Protein AF-A0A933H615-F1 (afdb_monomer_lite)

Foldseek 3Di:
DDDDDDDDDDDPDDDDDDDDDDDDDDDDDPDPDDDDPPPDPPPPPPLVLLVLQLCCLPVLPVVCVVVVNDDDPVLVVVSVVCVVVQNDFLVSGPPVSNVSHPPVCHPHGSVRSCVVNVVVD

Structure (mmCIF, N/CA/C/O backbone):
data_AF-A0A933H615-F1
#
_entry.id   AF-A0A933H615-F1
#
loop_
_atom_site.group_PDB
_atom_site.id
_atom_site.type_symbol
_atom_site.label_atom_id
_atom_site.label_alt_id
_atom_site.label_comp_id
_atom_site.label_asym_id
_atom_site.label_entity_id
_atom_site.label_seq_id
_atom_site.pdbx_PDB_ins_code
_atom_site.Cartn_x
_atom_site.Cartn_y
_atom_site.Cartn_z
_atom_site.occupancy
_atom_site.B_iso_or_equiv
_atom_site.auth_seq_id
_atom_site.auth_comp_id
_atom_site.auth_asym_id
_atom_site.auth_atom_id
_atom_site.pdbx_PDB_model_num
ATOM 1 N N . MET A 1 1 ? 2.110 42.362 30.343 1.00 43.03 1 MET A N 1
ATOM 2 C CA . MET A 1 1 ? 2.836 41.653 29.267 1.00 43.03 1 MET A CA 1
ATOM 3 C C . MET A 1 1 ? 2.089 41.874 27.961 1.00 43.03 1 MET A C 1
ATOM 5 O O . MET A 1 1 ? 1.149 41.147 27.670 1.00 43.03 1 MET A O 1
ATOM 9 N N . LEU A 1 2 ? 2.418 42.953 27.248 1.00 40.09 2 LEU A N 1
ATOM 10 C CA . LEU A 1 2 ? 1.694 43.405 26.061 1.00 40.09 2 LEU A CA 1
ATOM 11 C C . LEU A 1 2 ? 2.688 43.596 24.907 1.00 40.09 2 LEU A C 1
ATOM 13 O O . LEU A 1 2 ? 3.654 44.329 25.076 1.00 40.09 2 LEU A O 1
ATOM 17 N N . LYS A 1 3 ? 2.401 42.907 23.791 1.00 44.41 3 LYS A N 1
ATOM 18 C CA . LYS A 1 3 ? 2.618 43.281 22.378 1.00 44.41 3 LYS A CA 1
ATOM 19 C C . LYS A 1 3 ? 3.861 44.107 22.045 1.00 44.41 3 LYS A C 1
ATOM 21 O O . LYS A 1 3 ? 3.856 45.263 22.411 1.00 44.41 3 LYS A O 1
ATOM 26 N N . TRP A 1 4 ? 4.733 43.607 21.162 1.00 39.44 4 TRP A N 1
ATOM 27 C CA . TRP A 1 4 ? 5.196 44.365 19.982 1.00 39.44 4 TRP A CA 1
ATOM 28 C C . TRP A 1 4 ? 5.569 43.399 18.844 1.00 39.44 4 TRP A C 1
ATOM 30 O O . TRP A 1 4 ? 6.398 42.509 19.000 1.00 39.44 4 TRP A O 1
ATOM 40 N N . ILE A 1 5 ? 4.886 43.577 17.714 1.00 54.22 5 ILE A N 1
ATOM 41 C CA . ILE A 1 5 ? 5.147 42.990 16.396 1.00 54.22 5 ILE A CA 1
ATOM 42 C C . ILE A 1 5 ? 5.699 44.140 15.529 1.00 54.22 5 ILE A C 1
ATOM 44 O O . ILE A 1 5 ? 5.318 45.287 15.756 1.00 54.22 5 ILE A O 1
ATOM 48 N N . LEU A 1 6 ? 6.483 43.782 14.504 1.00 45.53 6 LEU A N 1
ATOM 49 C CA . LEU A 1 6 ? 6.935 44.573 13.343 1.00 45.53 6 LEU A CA 1
ATOM 50 C C . LEU A 1 6 ? 8.088 45.561 13.596 1.00 45.53 6 LEU A C 1
ATOM 52 O O . LEU A 1 6 ? 7.932 46.528 14.328 1.00 45.53 6 LEU A O 1
ATOM 56 N N . SER A 1 7 ? 9.209 45.411 12.878 1.00 42.88 7 SER A N 1
ATOM 57 C CA . SER A 1 7 ? 9.368 46.010 11.538 1.00 42.88 7 SER A CA 1
ATOM 58 C C . SER A 1 7 ? 10.822 45.984 11.034 1.00 42.88 7 SER A C 1
ATOM 60 O O . SER A 1 7 ? 11.734 46.329 11.773 1.00 42.88 7 SER A O 1
ATOM 62 N N . VAL A 1 8 ? 10.957 45.715 9.725 1.00 44.66 8 VAL A N 1
ATOM 63 C CA . VAL A 1 8 ? 11.909 46.352 8.778 1.00 44.66 8 VAL A CA 1
ATOM 64 C C . VAL A 1 8 ? 13.369 45.865 8.859 1.00 44.66 8 VAL A C 1
ATOM 66 O O . VAL A 1 8 ? 14.115 46.179 9.773 1.00 44.66 8 VAL A O 1
ATOM 69 N N . ILE A 1 9 ? 13.771 44.938 7.979 1.00 53.22 9 ILE A N 1
ATOM 70 C CA . ILE A 1 9 ? 14.328 45.202 6.629 1.00 53.22 9 ILE A CA 1
ATOM 71 C C . ILE A 1 9 ? 15.612 46.032 6.707 1.00 53.22 9 ILE A C 1
ATOM 73 O O . ILE A 1 9 ? 15.562 47.245 6.563 1.00 53.22 9 ILE A O 1
ATOM 77 N N . THR A 1 10 ? 16.750 45.347 6.816 1.00 51.78 10 THR A N 1
ATOM 78 C CA . THR A 1 10 ? 18.019 45.793 6.227 1.00 51.78 10 THR A CA 1
ATOM 79 C C . THR A 1 10 ? 18.898 44.568 6.031 1.00 51.78 10 THR A C 1
ATOM 81 O O . THR A 1 10 ? 19.349 43.999 7.016 1.00 51.78 10 THR A O 1
ATOM 84 N N . LEU A 1 11 ? 19.113 44.146 4.784 1.00 47.22 11 LEU A N 1
ATOM 85 C CA . LEU A 1 11 ? 20.416 43.715 4.256 1.00 47.22 11 LEU A CA 1
ATOM 86 C C . LEU A 1 11 ? 20.214 43.092 2.876 1.00 47.22 11 LEU A C 1
ATOM 88 O O . LEU A 1 11 ? 19.990 41.897 2.705 1.00 47.22 11 LEU A O 1
ATOM 92 N N . ILE A 1 12 ? 20.304 43.970 1.881 1.00 55.56 12 ILE A N 1
ATOM 93 C CA . ILE A 1 12 ? 20.643 43.631 0.506 1.00 55.56 12 ILE A CA 1
ATOM 94 C C . ILE A 1 12 ? 22.038 43.002 0.571 1.00 55.56 12 ILE A C 1
ATOM 96 O O . ILE A 1 12 ? 23.028 43.708 0.754 1.00 55.56 12 ILE A O 1
ATOM 100 N N . PHE A 1 13 ? 22.109 41.673 0.491 1.00 43.12 13 PHE A N 1
ATOM 101 C CA . PHE A 1 13 ? 23.376 40.964 0.382 1.00 43.12 13 PHE A CA 1
ATOM 102 C C . PHE A 1 13 ? 23.725 40.831 -1.097 1.00 43.12 13 PHE A C 1
ATOM 104 O O . PHE A 1 13 ? 23.254 39.960 -1.825 1.00 43.12 13 PHE A O 1
ATOM 111 N N . THR A 1 14 ? 24.528 41.792 -1.529 1.00 54.84 14 THR A N 1
ATOM 112 C CA . THR A 1 14 ? 25.445 41.704 -2.657 1.00 54.84 14 THR A CA 1
ATOM 113 C C . THR A 1 14 ? 26.226 40.391 -2.647 1.00 54.84 14 THR A C 1
ATOM 115 O O . THR A 1 14 ? 26.751 40.016 -1.601 1.00 54.84 14 THR A O 1
ATOM 118 N N . LEU A 1 15 ? 26.367 39.778 -3.826 1.00 53.03 15 LEU A N 1
ATOM 119 C CA . LEU A 1 15 ? 27.595 39.234 -4.437 1.00 53.03 15 LEU A CA 1
ATOM 120 C C . LEU A 1 15 ? 27.246 38.005 -5.285 1.00 53.03 15 LEU A C 1
ATOM 122 O O . LEU A 1 15 ? 26.737 37.009 -4.784 1.00 53.03 15 LEU A O 1
ATOM 126 N N . GLY A 1 16 ? 27.552 38.073 -6.578 1.00 48.06 16 GLY A N 1
ATOM 127 C CA . GLY A 1 16 ? 27.313 36.960 -7.493 1.00 48.06 16 GLY A CA 1
ATOM 128 C C . GLY A 1 16 ? 27.787 37.239 -8.909 1.00 48.06 16 GLY A C 1
ATOM 129 O O . GLY A 1 16 ? 26.995 37.169 -9.836 1.00 48.06 16 GLY A O 1
ATOM 130 N N . VAL A 1 17 ? 29.051 37.657 -9.022 1.00 59.78 17 VAL A N 1
ATOM 131 C CA . VAL A 1 17 ? 29.992 37.398 -10.127 1.00 59.78 17 VAL A CA 1
ATOM 132 C C . VAL A 1 17 ? 29.404 36.806 -11.413 1.00 59.78 17 VAL A C 1
ATOM 134 O O . VAL A 1 17 ? 28.913 35.680 -11.451 1.00 59.78 17 VAL A O 1
ATOM 137 N N . GLY A 1 18 ? 29.572 37.569 -12.493 1.00 49.97 18 GLY A N 1
ATOM 138 C CA . GLY A 1 18 ? 29.379 37.095 -13.851 1.00 49.97 18 GLY A CA 1
ATOM 139 C C . GLY A 1 18 ? 30.248 35.880 -14.160 1.00 49.97 18 GLY A C 1
ATOM 140 O O . GLY A 1 18 ? 31.430 35.832 -13.818 1.00 49.97 18 GLY A O 1
ATOM 141 N N . PHE A 1 19 ? 29.650 34.926 -14.866 1.00 45.72 19 PHE A N 1
ATOM 142 C CA . PHE A 1 19 ? 30.381 33.886 -15.563 1.00 45.72 19 PHE A CA 1
ATOM 143 C C . PHE A 1 19 ? 30.043 33.986 -17.047 1.00 45.72 19 PHE A C 1
ATOM 145 O O . PHE A 1 19 ? 28.964 33.614 -17.505 1.00 45.72 19 PHE A O 1
ATOM 152 N N . ILE A 1 20 ? 30.982 34.574 -17.780 1.00 54.00 20 ILE A N 1
ATOM 153 C CA . ILE A 1 20 ? 31.037 34.546 -19.232 1.00 54.00 20 ILE A CA 1
ATOM 154 C C . ILE A 1 20 ? 31.465 33.125 -19.610 1.00 54.00 20 ILE A C 1
ATOM 156 O O . ILE A 1 20 ? 32.577 32.716 -19.288 1.00 54.00 20 ILE A O 1
ATOM 160 N N . TYR A 1 21 ? 30.607 32.385 -20.308 1.00 56.19 21 TYR A N 1
ATOM 161 C CA . TYR A 1 21 ? 31.025 31.229 -21.098 1.00 56.19 21 TYR A CA 1
ATOM 162 C C . TYR A 1 21 ? 30.781 31.540 -22.574 1.00 56.19 21 TYR A C 1
ATOM 164 O O . TYR A 1 21 ? 29.627 31.608 -22.997 1.00 56.19 21 TYR A O 1
ATOM 172 N N . PRO A 1 22 ? 31.833 31.681 -23.391 1.00 56.66 22 PRO A N 1
ATOM 173 C CA . PRO A 1 22 ? 31.764 31.369 -24.800 1.00 56.66 22 PRO A CA 1
ATOM 174 C C . PRO A 1 22 ? 32.326 29.952 -24.995 1.00 56.66 22 PRO A C 1
ATOM 176 O O . PRO A 1 22 ? 33.432 29.650 -24.563 1.00 56.66 22 PRO A O 1
ATOM 179 N N . HIS A 1 23 ? 31.579 29.059 -25.630 1.00 48.97 23 HIS A N 1
ATOM 180 C CA . HIS A 1 23 ? 31.957 28.528 -26.941 1.00 48.97 23 HIS A CA 1
ATOM 181 C C . HIS A 1 23 ? 31.016 27.392 -27.352 1.00 48.97 23 HIS A C 1
ATOM 183 O O . HIS A 1 23 ? 30.599 26.576 -26.533 1.00 48.97 23 HIS A O 1
ATOM 189 N N . THR A 1 24 ? 30.740 27.377 -28.653 1.00 54.53 24 THR A N 1
ATOM 190 C CA . THR A 1 24 ? 30.553 26.187 -29.483 1.00 54.53 24 THR A CA 1
ATOM 191 C C . THR A 1 24 ? 29.509 25.175 -29.020 1.00 54.53 24 THR A C 1
ATOM 193 O O . THR A 1 24 ? 29.792 24.223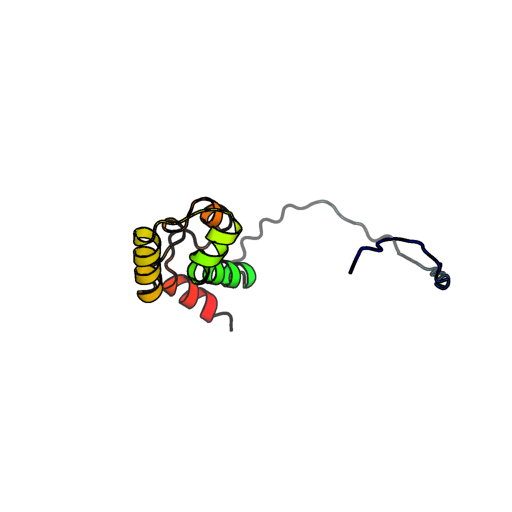 -28.302 1.00 54.53 24 THR A O 1
ATOM 196 N N . THR A 1 25 ? 28.316 25.295 -29.597 1.00 58.47 25 THR A N 1
ATOM 197 C CA . THR A 1 25 ? 27.510 24.121 -29.941 1.00 58.47 25 THR A CA 1
ATOM 198 C C . THR A 1 25 ? 27.475 24.012 -31.460 1.00 58.47 25 THR A C 1
ATOM 200 O O . THR A 1 25 ? 26.978 24.889 -32.164 1.00 58.47 25 THR A O 1
ATOM 203 N N . ALA A 1 26 ? 28.111 22.958 -31.965 1.00 60.44 26 ALA A N 1
ATOM 204 C CA . ALA A 1 26 ? 27.979 22.529 -33.345 1.00 60.44 26 ALA A CA 1
ATOM 205 C C . ALA A 1 26 ? 26.506 22.174 -33.639 1.00 60.44 26 ALA A C 1
ATOM 207 O O . ALA A 1 26 ? 25.827 21.646 -32.754 1.00 60.44 26 ALA A O 1
ATOM 208 N N . PRO A 1 27 ? 26.005 22.422 -34.860 1.00 59.03 27 PRO A N 1
ATOM 209 C CA . PRO A 1 27 ? 24.684 21.971 -35.260 1.00 59.03 27 PRO A CA 1
ATOM 210 C C . PRO A 1 27 ? 24.750 20.473 -35.569 1.00 59.03 27 PRO A C 1
ATOM 212 O O . PRO A 1 27 ? 25.286 20.069 -36.598 1.00 59.03 27 PRO A O 1
ATOM 215 N N . LEU A 1 28 ? 24.199 19.642 -34.689 1.00 49.47 28 LEU A N 1
ATOM 216 C CA . LEU A 1 28 ? 23.822 18.279 -35.045 1.00 49.47 28 LEU A CA 1
ATOM 217 C C . LEU A 1 28 ? 22.305 18.174 -34.948 1.00 49.47 28 LEU A C 1
ATOM 219 O O . LEU A 1 28 ? 21.721 18.249 -33.871 1.00 49.47 28 LEU A O 1
ATOM 223 N N . ALA A 1 29 ? 21.723 18.109 -36.143 1.00 53.38 29 ALA A N 1
ATOM 224 C CA . ALA A 1 29 ? 20.355 17.776 -36.493 1.00 53.38 29 ALA A CA 1
ATOM 225 C C . ALA A 1 29 ? 19.564 17.089 -35.368 1.00 53.38 29 ALA A C 1
ATOM 227 O O . ALA A 1 29 ? 19.809 15.932 -35.031 1.00 53.38 29 ALA A O 1
ATOM 228 N N . PHE A 1 30 ? 18.575 17.801 -34.829 1.00 44.69 30 PHE A N 1
ATOM 229 C CA . PHE A 1 30 ? 17.480 17.173 -34.105 1.00 44.69 30 PHE A CA 1
ATOM 230 C C . PHE A 1 30 ? 16.469 16.705 -35.153 1.00 44.69 30 PHE A C 1
ATOM 232 O O . PHE A 1 30 ? 15.619 17.469 -35.608 1.00 44.69 30 PHE A O 1
ATOM 239 N N . ASP A 1 31 ? 16.655 15.468 -35.602 1.00 44.47 31 ASP A N 1
ATOM 240 C CA . ASP A 1 31 ? 15.688 14.745 -36.415 1.00 44.47 31 ASP A CA 1
ATOM 241 C C . ASP A 1 31 ? 14.447 14.478 -35.547 1.00 44.47 31 ASP A C 1
ATOM 243 O O . ASP A 1 31 ? 14.480 13.701 -34.592 1.00 44.47 31 ASP A O 1
ATOM 247 N N . GLN A 1 32 ? 13.368 15.218 -35.809 1.00 59.66 32 GLN A N 1
ATOM 248 C CA . GLN A 1 32 ? 12.048 14.945 -35.247 1.00 59.66 32 GLN A CA 1
ATOM 249 C C . GLN A 1 32 ? 11.257 14.071 -36.213 1.00 59.66 32 GLN A C 1
ATOM 251 O O . GLN A 1 32 ? 10.243 14.513 -36.748 1.00 59.66 32 GLN A O 1
ATOM 256 N N . ASN A 1 33 ? 11.693 12.835 -36.434 1.00 62.75 33 ASN A N 1
ATOM 257 C CA . ASN A 1 33 ? 10.799 11.799 -36.920 1.00 62.75 33 ASN A CA 1
ATOM 258 C C . ASN A 1 33 ? 11.326 10.402 -36.567 1.00 62.75 33 ASN A C 1
ATOM 260 O O . ASN A 1 33 ? 12.203 9.889 -37.242 1.00 62.75 33 ASN A O 1
ATOM 264 N N . GLU A 1 34 ? 10.749 9.765 -35.546 1.00 51.50 34 GLU A N 1
ATOM 265 C CA . GLU A 1 34 ? 10.073 8.474 -35.739 1.00 51.50 34 GLU A CA 1
ATOM 266 C C . GLU A 1 34 ? 9.316 8.030 -34.464 1.00 51.50 34 GLU A C 1
ATOM 268 O O . GLU A 1 34 ? 9.846 8.100 -33.349 1.00 51.50 34 GLU A O 1
ATOM 273 N N . PRO A 1 35 ? 8.053 7.580 -34.598 1.00 59.19 35 PRO A N 1
ATOM 274 C CA . PRO A 1 35 ? 7.257 7.015 -33.518 1.00 59.19 35 PRO A CA 1
ATOM 275 C C . PRO A 1 35 ? 7.648 5.552 -33.296 1.00 59.19 35 PRO A C 1
ATOM 277 O O . PRO A 1 35 ? 7.010 4.627 -33.797 1.00 59.19 35 PRO A O 1
ATOM 280 N N . SER A 1 36 ? 8.689 5.326 -32.507 1.00 43.50 36 SER A N 1
ATOM 281 C CA . SER A 1 36 ? 9.108 3.972 -32.151 1.00 43.50 36 SER A CA 1
ATOM 282 C C . SER A 1 36 ? 8.329 3.487 -30.931 1.00 43.50 36 SER A C 1
ATOM 284 O O . SER A 1 36 ? 8.781 3.573 -29.789 1.00 43.50 36 SER A O 1
ATOM 286 N N . ILE A 1 37 ? 7.134 2.944 -31.186 1.00 52.41 37 ILE A N 1
ATOM 287 C CA . ILE A 1 37 ? 6.534 1.922 -30.324 1.00 52.41 37 ILE A CA 1
ATOM 288 C C . ILE A 1 37 ? 7.472 0.711 -30.387 1.00 52.41 37 ILE A C 1
ATOM 290 O O . ILE A 1 37 ? 7.303 -0.176 -31.219 1.00 52.41 37 ILE A O 1
ATOM 294 N N . ILE A 1 38 ? 8.489 0.687 -29.526 1.00 51.50 38 ILE A N 1
ATOM 295 C CA . ILE A 1 38 ? 9.251 -0.528 -29.253 1.00 51.50 38 ILE A CA 1
ATOM 296 C C . ILE A 1 38 ? 8.589 -1.207 -28.058 1.00 51.50 38 ILE A C 1
ATOM 298 O O . ILE A 1 38 ? 8.840 -0.906 -26.893 1.00 51.50 38 ILE A O 1
ATOM 302 N N . LEU A 1 39 ? 7.689 -2.128 -28.398 1.00 58.97 39 LEU A N 1
ATOM 303 C CA . LEU A 1 39 ? 7.345 -3.283 -27.584 1.00 58.97 39 LEU A CA 1
ATOM 304 C C . LEU A 1 39 ? 8.610 -4.155 -27.464 1.00 58.97 39 LEU A C 1
ATOM 306 O O . LEU A 1 39 ? 8.788 -5.111 -28.210 1.00 58.97 39 LEU A O 1
ATOM 310 N N . GLU A 1 40 ? 9.502 -3.816 -26.535 1.00 49.84 40 GLU A N 1
ATOM 311 C CA . GLU A 1 40 ? 10.537 -4.734 -26.059 1.00 49.84 40 GLU A CA 1
ATOM 312 C C . GLU A 1 40 ? 10.230 -5.121 -24.616 1.00 49.84 40 GLU A C 1
ATOM 314 O O . GLU A 1 40 ? 10.302 -4.344 -23.664 1.00 49.84 40 GLU A O 1
ATOM 319 N N . SER A 1 41 ? 9.827 -6.376 -24.490 1.00 50.09 41 SER A N 1
ATOM 320 C CA . SER A 1 41 ? 9.574 -7.124 -23.275 1.00 50.09 41 SER A CA 1
ATOM 321 C C . SER A 1 41 ? 10.845 -7.284 -22.433 1.00 50.09 41 SER A C 1
ATOM 323 O O . SER A 1 41 ? 11.444 -8.356 -22.391 1.00 50.09 41 SER A O 1
ATOM 325 N N . ASN A 1 42 ? 11.228 -6.232 -21.716 1.00 53.94 42 ASN A N 1
ATOM 326 C CA . ASN A 1 42 ? 11.985 -6.341 -20.475 1.00 53.94 42 ASN A CA 1
ATOM 327 C C . ASN A 1 42 ? 11.139 -5.695 -19.376 1.00 53.94 42 ASN A C 1
ATOM 329 O O . ASN A 1 42 ? 11.005 -4.477 -19.309 1.00 53.94 42 ASN A O 1
ATOM 333 N N . SER A 1 43 ? 10.489 -6.529 -18.569 1.00 54.28 43 SER A N 1
ATOM 334 C CA . SER A 1 43 ? 9.504 -6.174 -17.546 1.00 54.28 43 SER A CA 1
ATOM 335 C C . SER A 1 43 ? 10.126 -5.404 -16.372 1.00 54.28 43 SER A C 1
ATOM 337 O O . SER A 1 43 ? 10.199 -5.909 -15.247 1.00 54.28 43 SER A O 1
ATOM 339 N N . THR A 1 44 ? 10.597 -4.185 -16.609 1.00 66.56 44 THR A N 1
ATOM 340 C CA . THR A 1 44 ? 11.093 -3.298 -15.560 1.00 66.56 44 THR A CA 1
ATOM 341 C C . THR A 1 44 ? 9.889 -2.711 -14.839 1.00 66.56 44 THR A C 1
ATOM 343 O O . THR A 1 44 ? 9.307 -1.691 -15.199 1.00 66.56 44 THR A O 1
ATOM 346 N N . VAL A 1 45 ? 9.440 -3.430 -13.816 1.00 72.31 45 VAL A N 1
ATOM 347 C CA . VAL A 1 45 ? 8.438 -2.919 -12.889 1.00 72.31 45 VAL A CA 1
ATOM 348 C C . VAL A 1 45 ? 8.990 -1.618 -12.311 1.00 72.31 45 VAL A C 1
ATOM 350 O O . VAL A 1 45 ? 10.001 -1.639 -11.612 1.00 72.31 45 VAL A O 1
ATOM 353 N N . ASP A 1 46 ? 8.347 -0.489 -12.618 1.00 87.25 46 ASP A N 1
ATOM 354 C CA . ASP A 1 46 ? 8.806 0.819 -12.151 1.00 87.25 46 ASP A CA 1
ATOM 355 C C . ASP A 1 46 ? 8.911 0.832 -10.617 1.00 87.25 46 ASP A C 1
ATOM 357 O O . ASP A 1 46 ? 7.916 0.726 -9.889 1.00 87.25 46 ASP A O 1
ATOM 361 N N . ALA A 1 47 ? 10.139 0.983 -10.118 1.00 86.69 47 ALA A N 1
ATOM 362 C CA . ALA A 1 47 ? 10.436 1.018 -8.695 1.00 86.69 47 ALA A CA 1
ATOM 363 C C . ALA A 1 47 ? 9.688 2.157 -7.974 1.00 86.69 47 ALA A C 1
ATOM 365 O O . ALA A 1 47 ? 9.329 2.013 -6.800 1.00 86.69 47 ALA A O 1
ATOM 366 N N . ASN A 1 48 ? 9.414 3.278 -8.654 1.00 89.06 48 ASN A N 1
ATOM 367 C CA . ASN A 1 48 ? 8.599 4.362 -8.104 1.00 89.06 48 ASN A CA 1
ATOM 368 C C . ASN A 1 48 ? 7.148 3.930 -7.928 1.00 89.06 48 ASN A C 1
ATOM 370 O O . ASN A 1 48 ? 6.585 4.117 -6.846 1.00 89.06 48 ASN A O 1
ATOM 374 N N . ALA A 1 49 ? 6.562 3.311 -8.950 1.00 90.31 49 ALA A N 1
ATOM 375 C CA . ALA A 1 49 ? 5.213 2.773 -8.876 1.00 90.31 49 ALA A CA 1
ATOM 376 C C . ALA A 1 49 ? 5.092 1.717 -7.765 1.00 90.31 49 ALA A C 1
ATOM 378 O O . ALA A 1 49 ? 4.148 1.763 -6.979 1.00 90.31 49 ALA A O 1
ATOM 379 N N . CYS A 1 50 ? 6.079 0.829 -7.627 1.00 92.12 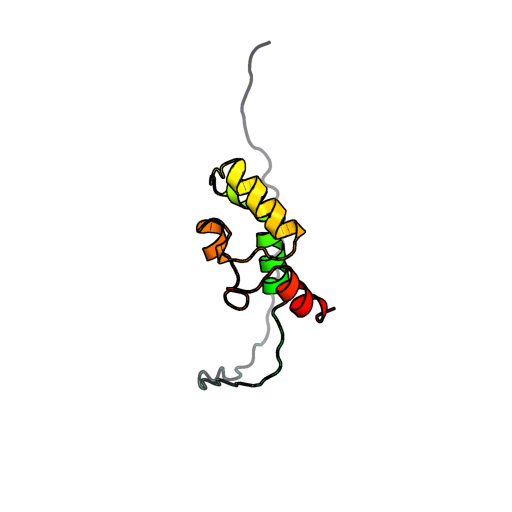50 CYS A N 1
ATOM 380 C CA . CYS A 1 50 ? 6.158 -0.144 -6.536 1.00 92.12 50 CYS A CA 1
ATOM 381 C C . CYS A 1 50 ? 6.104 0.510 -5.152 1.00 92.12 50 CYS A C 1
ATOM 383 O O . CYS A 1 50 ? 5.249 0.182 -4.323 1.00 92.12 50 CYS A O 1
ATOM 385 N N . ARG A 1 51 ? 6.998 1.477 -4.900 1.00 91.75 51 ARG A N 1
ATOM 386 C CA . ARG A 1 51 ? 7.025 2.228 -3.637 1.00 91.75 51 ARG A CA 1
ATOM 387 C C . ARG A 1 51 ? 5.702 2.945 -3.390 1.00 91.75 51 ARG A C 1
ATOM 389 O O . ARG A 1 51 ? 5.210 2.931 -2.263 1.00 91.75 51 ARG A O 1
ATOM 396 N N . LYS A 1 52 ? 5.118 3.544 -4.432 1.00 93.31 52 LYS A N 1
ATOM 397 C CA . LYS A 1 52 ? 3.851 4.273 -4.344 1.00 93.31 52 LYS A CA 1
ATOM 398 C C . LYS A 1 52 ? 2.690 3.347 -3.985 1.00 93.31 52 LYS A C 1
ATOM 400 O O . LYS A 1 52 ? 1.972 3.642 -3.036 1.00 93.31 52 LYS A O 1
ATOM 405 N N . ALA A 1 53 ? 2.544 2.214 -4.672 1.00 93.75 53 ALA A N 1
ATOM 406 C CA . ALA A 1 53 ? 1.494 1.235 -4.398 1.00 93.75 53 ALA A CA 1
ATOM 407 C C . ALA A 1 53 ? 1.590 0.681 -2.969 1.00 93.75 53 ALA A C 1
ATOM 409 O O . ALA A 1 53 ? 0.605 0.692 -2.231 1.00 93.75 53 ALA A O 1
ATOM 410 N N . ILE A 1 54 ? 2.792 0.278 -2.538 1.00 93.81 54 ILE A N 1
ATOM 411 C CA . ILE A 1 54 ? 3.019 -0.206 -1.169 1.00 93.81 54 ILE A CA 1
ATOM 412 C C . ILE A 1 54 ? 2.689 0.890 -0.151 1.00 93.81 54 ILE A C 1
ATOM 414 O O . ILE A 1 54 ? 2.022 0.620 0.847 1.00 93.81 54 ILE A O 1
ATOM 418 N N . LYS A 1 55 ? 3.116 2.135 -0.395 1.00 94.06 55 LYS A N 1
ATOM 419 C CA . LYS A 1 55 ? 2.834 3.270 0.493 1.00 94.06 55 LYS A CA 1
ATOM 420 C C . LYS A 1 55 ? 1.333 3.533 0.621 1.00 94.06 55 LYS A C 1
ATOM 422 O O . LYS A 1 55 ? 0.855 3.668 1.741 1.00 94.06 55 LYS A O 1
ATOM 427 N N . LEU A 1 56 ? 0.598 3.555 -0.492 1.00 94.19 56 LEU A N 1
ATOM 428 C CA . LEU A 1 56 ? -0.851 3.779 -0.501 1.00 94.19 56 LEU A CA 1
ATOM 429 C C . LEU A 1 56 ? -1.601 2.700 0.291 1.00 94.19 56 LEU A C 1
ATOM 431 O O . LEU A 1 56 ? -2.468 3.033 1.089 1.00 94.19 56 LEU A O 1
ATOM 435 N N . LEU A 1 57 ? -1.228 1.426 0.137 1.00 93.81 57 LEU A N 1
ATOM 436 C CA . LEU A 1 57 ? -1.882 0.307 0.832 1.00 93.81 57 LEU A CA 1
ATOM 437 C C . LEU A 1 57 ? -1.486 0.176 2.309 1.00 93.81 57 LEU A C 1
ATOM 439 O O . LEU A 1 57 ? -2.228 -0.405 3.094 1.00 93.81 57 LEU A O 1
ATOM 443 N N . THR A 1 58 ? -0.317 0.682 2.707 1.00 93.94 58 THR A N 1
ATOM 444 C CA . THR A 1 58 ? 0.166 0.580 4.098 1.00 93.94 58 THR A CA 1
ATOM 445 C C . THR A 1 58 ? -0.187 1.801 4.939 1.00 93.94 58 THR A C 1
ATOM 447 O O . THR A 1 58 ? -0.481 1.651 6.122 1.00 93.94 58 THR A O 1
ATOM 450 N N . GLN A 1 59 ? -0.181 2.992 4.336 1.00 94.44 59 GLN A N 1
ATOM 451 C CA . GLN A 1 59 ? -0.392 4.280 5.004 1.00 94.44 59 GLN A CA 1
ATOM 452 C C . GLN A 1 59 ? -1.731 4.928 4.618 1.00 94.44 59 GLN A C 1
ATOM 454 O O . GLN A 1 59 ? -1.865 6.148 4.706 1.00 94.44 59 GLN A O 1
ATOM 459 N N . TYR A 1 60 ? -2.720 4.137 4.183 1.00 93.06 60 TYR A N 1
ATOM 460 C CA . TYR A 1 60 ? -4.010 4.649 3.705 1.00 93.06 60 TYR A CA 1
ATOM 461 C C . TYR A 1 60 ? -4.708 5.562 4.723 1.00 93.06 60 TYR A C 1
ATOM 463 O O . TYR A 1 60 ? -5.324 6.537 4.318 1.00 93.06 60 TYR A O 1
ATOM 471 N N . GLU A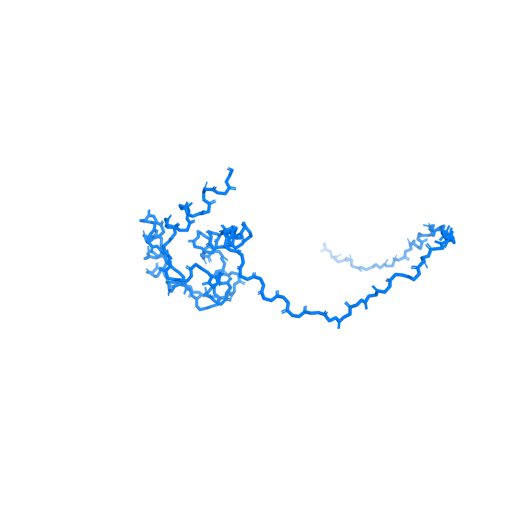 1 61 ? -4.602 5.277 6.025 1.00 91.50 61 GLU A N 1
ATOM 472 C CA . GLU A 1 61 ? -5.263 6.045 7.088 1.00 91.50 61 GLU A CA 1
ATOM 473 C C . GLU A 1 61 ? -4.728 7.479 7.135 1.00 91.50 61 GLU A C 1
ATOM 475 O O . GLU A 1 61 ? -5.473 8.428 6.903 1.00 91.50 61 GLU A O 1
ATOM 480 N N . ARG A 1 62 ? -3.405 7.628 7.285 1.00 92.31 62 ARG A N 1
ATOM 481 C CA . ARG A 1 62 ? -2.725 8.931 7.264 1.00 92.31 62 ARG A CA 1
ATOM 482 C C . ARG A 1 62 ? -2.971 9.692 5.958 1.00 92.31 62 ARG A C 1
ATOM 484 O O . ARG A 1 62 ? -3.093 10.915 5.964 1.00 92.31 62 ARG A O 1
ATOM 491 N N . LEU A 1 63 ? -2.989 8.989 4.825 1.00 91.75 63 LEU A N 1
ATOM 492 C CA . LEU A 1 63 ? -3.200 9.617 3.519 1.00 91.75 63 LEU A CA 1
ATOM 493 C C . LEU A 1 63 ? -4.654 10.073 3.333 1.00 91.75 63 LEU A C 1
ATOM 495 O O . LEU A 1 63 ? -4.879 11.156 2.801 1.00 91.75 63 LEU A O 1
ATOM 499 N N . ALA A 1 64 ? -5.625 9.304 3.826 1.00 90.94 64 ALA A N 1
ATOM 500 C CA . ALA A 1 64 ? -7.030 9.694 3.829 1.00 90.94 64 ALA A CA 1
ATOM 501 C C . ALA A 1 64 ? -7.262 10.929 4.715 1.00 90.94 64 ALA A C 1
ATOM 503 O O . ALA A 1 64 ? -7.913 11.879 4.280 1.00 90.94 64 ALA A O 1
ATOM 504 N N . GLU A 1 65 ? -6.657 10.971 5.907 1.00 90.62 65 GLU A N 1
ATOM 505 C CA . GLU A 1 65 ? -6.704 12.141 6.794 1.00 90.62 65 GLU A CA 1
ATOM 506 C C . GLU A 1 65 ? -6.114 13.392 6.137 1.00 90.62 65 GLU A C 1
ATOM 508 O O . GLU A 1 65 ? -6.715 14.465 6.200 1.00 90.62 65 GLU A O 1
ATOM 513 N N . SER A 1 66 ? -4.980 13.252 5.441 1.00 89.00 66 SER A N 1
ATOM 514 C CA . SER A 1 66 ? -4.348 14.351 4.698 1.00 89.00 66 SER A CA 1
ATOM 515 C C . SER A 1 66 ? -5.228 14.909 3.575 1.00 89.00 66 SER A C 1
ATOM 517 O O . SER A 1 66 ? -5.027 16.047 3.161 1.00 89.00 66 SER A O 1
ATOM 519 N N . GLN A 1 67 ? -6.171 14.117 3.067 1.00 88.62 67 GLN A N 1
ATOM 520 C CA . GLN A 1 67 ? -7.135 14.513 2.039 1.00 88.62 67 GLN A CA 1
ATOM 521 C C . GLN A 1 67 ? -8.496 14.898 2.638 1.00 88.62 67 GLN A C 1
ATOM 523 O O . GLN A 1 67 ? -9.476 15.024 1.907 1.00 88.62 67 GLN A O 1
ATOM 528 N N . HIS A 1 68 ? -8.571 15.064 3.964 1.00 88.44 68 HIS A N 1
ATOM 529 C CA . HIS A 1 68 ? -9.800 15.342 4.711 1.00 88.44 68 HIS A CA 1
ATOM 530 C C . HIS A 1 68 ? -10.905 14.284 4.520 1.00 88.44 68 HIS A C 1
ATOM 532 O O . HIS A 1 68 ? -12.083 14.548 4.766 1.00 88.44 68 HIS A O 1
ATOM 538 N N . VAL A 1 69 ? -10.539 13.060 4.124 1.00 87.50 69 VAL A N 1
ATOM 539 C CA . VAL A 1 69 ? -11.462 11.928 4.002 1.00 87.50 69 VAL A CA 1
ATOM 540 C C . VAL A 1 69 ? -11.558 11.230 5.353 1.00 87.50 69 VAL A C 1
ATOM 542 O O . VAL A 1 69 ? -10.670 10.482 5.758 1.00 87.50 69 VAL A O 1
ATOM 545 N N . LYS A 1 70 ? -12.666 11.459 6.061 1.00 87.12 70 LYS A N 1
ATOM 546 C CA . LYS A 1 70 ? -12.925 10.819 7.354 1.00 87.12 70 LYS A CA 1
ATOM 547 C C . LYS A 1 70 ? -13.470 9.406 7.148 1.00 87.12 70 LYS A C 1
ATOM 549 O O . LYS A 1 70 ? -14.634 9.225 6.796 1.00 87.12 70 LYS A O 1
ATOM 554 N N . LEU A 1 71 ? -12.630 8.400 7.379 1.00 88.75 71 LEU A N 1
ATOM 555 C CA . LEU A 1 71 ? -13.051 7.000 7.397 1.00 88.75 71 LEU A CA 1
ATOM 556 C C . LEU A 1 71 ? -13.785 6.690 8.710 1.00 88.75 71 LEU A C 1
ATOM 558 O O . LEU A 1 71 ? -13.418 7.185 9.776 1.00 88.75 71 LEU A O 1
ATOM 562 N N . SER A 1 72 ? -14.834 5.869 8.645 1.00 92.88 72 SER A N 1
ATOM 563 C CA . SER A 1 72 ? -15.498 5.387 9.858 1.00 92.88 72 SER A CA 1
ATOM 564 C C . SER A 1 72 ? -14.589 4.403 10.614 1.00 92.88 72 SER A C 1
ATOM 566 O O . SER A 1 72 ? -13.812 3.687 9.973 1.00 92.88 72 SER A O 1
ATOM 568 N N . PRO A 1 73 ? -14.704 4.290 11.952 1.00 92.56 73 PRO A N 1
ATOM 569 C CA . PRO A 1 73 ? -13.908 3.338 12.732 1.00 92.56 73 PRO A CA 1
ATOM 570 C C . PRO A 1 73 ? -14.052 1.893 12.235 1.00 92.56 73 PRO A C 1
ATOM 572 O O . PRO A 1 73 ? -13.066 1.170 12.123 1.00 92.56 73 PRO A O 1
ATOM 575 N N . SER A 1 74 ? -15.266 1.490 11.845 1.00 93.56 74 SER A N 1
ATOM 576 C CA . SER A 1 74 ? -15.529 0.171 11.260 1.00 93.56 74 SER A CA 1
ATOM 577 C C . SER A 1 74 ? -14.803 -0.031 9.928 1.00 93.56 74 SER A C 1
ATOM 579 O O . SER A 1 74 ? -14.281 -1.114 9.674 1.00 93.56 74 SER A O 1
ATOM 581 N N . ARG A 1 75 ? -14.726 1.005 9.077 1.00 93.56 75 ARG A N 1
ATOM 582 C CA . ARG A 1 75 ? -13.991 0.917 7.809 1.00 93.56 75 ARG A CA 1
ATOM 583 C C . ARG A 1 75 ? -12.484 0.843 8.037 1.00 93.56 75 ARG A C 1
ATOM 585 O O . ARG A 1 75 ? -11.822 0.074 7.350 1.00 93.56 75 ARG A O 1
ATOM 592 N N . ILE A 1 76 ? -11.955 1.596 9.002 1.00 93.56 76 ILE A N 1
ATOM 593 C CA . ILE A 1 76 ? -10.538 1.533 9.389 1.00 93.56 76 ILE A CA 1
ATOM 594 C C . ILE A 1 76 ? -10.187 0.131 9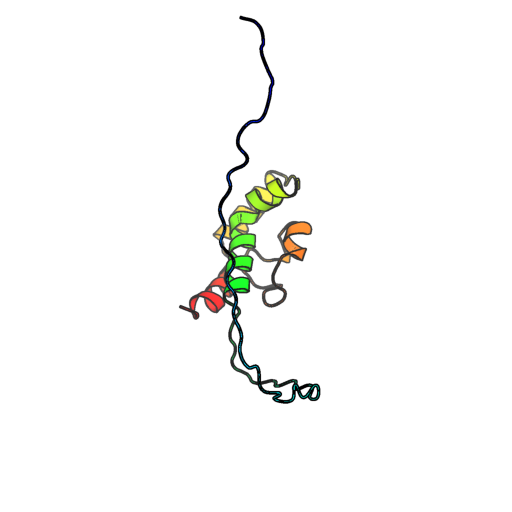.896 1.00 93.56 76 ILE A C 1
ATOM 596 O O . ILE A 1 76 ? -9.185 -0.428 9.457 1.00 93.56 76 ILE A O 1
ATOM 600 N N . ALA A 1 77 ? -11.024 -0.456 10.757 1.00 95.75 77 ALA A N 1
ATOM 601 C CA . ALA A 1 77 ? -10.828 -1.811 11.267 1.00 95.75 77 ALA A CA 1
ATOM 602 C C . ALA A 1 77 ? -10.796 -2.857 10.138 1.00 95.75 77 ALA A C 1
ATOM 604 O O . ALA A 1 77 ? -9.896 -3.693 10.104 1.00 95.75 77 ALA A O 1
ATOM 605 N N . GLU A 1 78 ? -11.718 -2.769 9.175 1.00 95.12 78 GLU A N 1
ATOM 606 C CA . GLU A 1 78 ? -11.738 -3.688 8.031 1.00 95.12 78 GLU A CA 1
ATOM 607 C C . GLU A 1 78 ? -10.505 -3.530 7.131 1.00 95.12 78 GLU A C 1
ATOM 609 O O . GLU A 1 78 ? -9.892 -4.517 6.729 1.00 95.12 78 GLU A O 1
ATOM 614 N N . LEU A 1 79 ? -10.092 -2.294 6.841 1.00 94.25 79 LEU A N 1
ATOM 615 C CA . LEU A 1 79 ? -8.886 -2.044 6.049 1.00 94.25 79 LEU A CA 1
ATOM 616 C C . LEU A 1 79 ? -7.613 -2.507 6.775 1.00 94.25 79 LEU A C 1
ATOM 618 O O . LEU A 1 79 ? -6.707 -3.035 6.128 1.00 94.25 79 LEU A O 1
ATOM 622 N N . ASN A 1 80 ? -7.560 -2.380 8.105 1.00 95.00 80 ASN A N 1
ATOM 623 C CA . ASN A 1 80 ? -6.445 -2.872 8.914 1.00 95.00 80 ASN 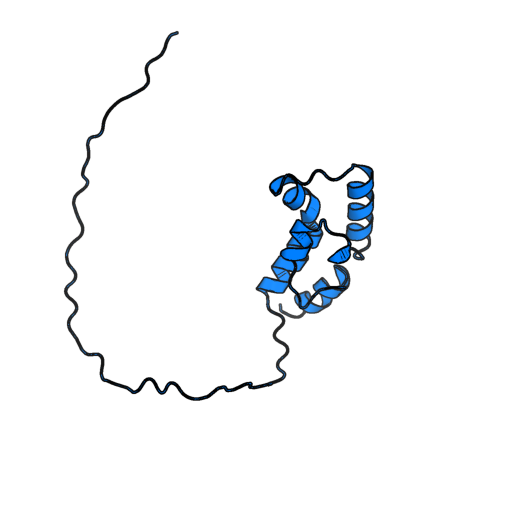A CA 1
ATOM 624 C C . ASN A 1 80 ? -6.361 -4.397 8.834 1.00 95.00 80 ASN A C 1
ATOM 626 O O . ASN A 1 80 ? -5.284 -4.927 8.565 1.00 95.00 80 ASN A O 1
ATOM 630 N N . ARG A 1 81 ? -7.503 -5.083 8.956 1.00 96.69 81 ARG A N 1
ATOM 631 C CA . ARG A 1 81 ? -7.602 -6.536 8.786 1.00 96.69 81 ARG A CA 1
ATOM 632 C C . ARG A 1 81 ? -7.120 -6.972 7.400 1.00 96.69 81 ARG A C 1
ATOM 634 O O . ARG A 1 81 ? -6.256 -7.836 7.292 1.00 96.69 81 ARG A O 1
ATOM 641 N N . LEU A 1 82 ? -7.600 -6.331 6.331 1.00 95.50 82 LEU A N 1
ATOM 642 C CA . LEU A 1 82 ? -7.171 -6.634 4.959 1.00 95.50 82 LEU A CA 1
ATOM 643 C C . LEU A 1 82 ? -5.675 -6.373 4.733 1.00 95.50 82 LEU A C 1
ATOM 645 O O . LEU A 1 82 ? -5.028 -7.104 3.981 1.00 95.50 82 LEU A O 1
ATOM 649 N N . ARG A 1 83 ? -5.114 -5.335 5.360 1.00 94.25 83 ARG A N 1
ATOM 650 C CA . ARG A 1 83 ? -3.680 -5.027 5.312 1.00 94.25 83 ARG A CA 1
ATOM 651 C C . ARG A 1 83 ? -2.856 -6.098 6.022 1.00 94.25 83 ARG A C 1
ATOM 653 O O . ARG A 1 83 ? -1.839 -6.520 5.477 1.00 94.25 83 ARG A O 1
ATOM 660 N N . GLU A 1 84 ? -3.279 -6.521 7.210 1.00 94.00 84 GLU A N 1
ATOM 661 C CA . GLU A 1 84 ? -2.620 -7.568 8.003 1.00 94.00 84 GLU A CA 1
ATOM 662 C C . GLU A 1 84 ? -2.667 -8.926 7.301 1.00 94.00 84 GLU A C 1
ATOM 664 O O . GLU A 1 84 ? -1.659 -9.623 7.245 1.00 94.00 84 GLU A O 1
ATOM 669 N N . GLU A 1 85 ? -3.789 -9.247 6.656 1.00 95.38 85 GLU A N 1
ATOM 670 C CA . GLU A 1 85 ? -3.929 -10.429 5.801 1.00 95.38 85 GLU A CA 1
ATOM 671 C C . GLU A 1 85 ? -3.188 -10.303 4.455 1.00 95.38 85 GLU A C 1
ATOM 673 O O . GLU A 1 85 ? -3.168 -11.254 3.679 1.00 95.38 85 GLU A O 1
ATOM 678 N N . GLY A 1 86 ? -2.630 -9.132 4.121 1.00 93.56 86 GLY A N 1
ATOM 679 C CA . GLY A 1 86 ? -1.972 -8.876 2.835 1.00 93.56 86 GLY A CA 1
ATOM 680 C C . GLY A 1 86 ? -2.920 -8.804 1.630 1.00 93.56 86 GLY A C 1
ATOM 681 O O . GLY A 1 86 ? -2.454 -8.704 0.494 1.00 93.56 86 GLY A O 1
ATOM 682 N N . LYS A 1 87 ? -4.238 -8.816 1.863 1.00 95.62 87 LYS A N 1
ATOM 683 C CA . LYS A 1 87 ? -5.303 -8.882 0.849 1.00 95.62 87 LYS A CA 1
ATOM 684 C C . LYS A 1 87 ? -5.857 -7.532 0.417 1.00 95.62 87 LYS A C 1
ATOM 686 O O . LYS A 1 87 ? -6.631 -7.507 -0.532 1.00 95.62 87 LYS A O 1
ATOM 691 N N . ILE A 1 88 ? -5.481 -6.439 1.079 1.00 95.62 88 ILE A N 1
ATOM 692 C CA . ILE A 1 88 ? -5.914 -5.087 0.702 1.00 95.62 88 ILE A CA 1
ATOM 693 C C . ILE A 1 88 ? -5.541 -4.778 -0.757 1.00 95.62 88 ILE A C 1
ATOM 695 O O . ILE A 1 88 ? -4.414 -5.054 -1.189 1.00 95.62 88 ILE A O 1
ATOM 699 N N . LYS A 1 89 ? -6.491 -4.218 -1.512 1.00 95.38 89 LYS A N 1
ATOM 700 C CA . LYS A 1 89 ? -6.346 -3.854 -2.929 1.00 95.38 89 LYS A CA 1
ATOM 701 C C . LYS A 1 89 ? -6.643 -2.376 -3.152 1.00 95.38 89 LYS A C 1
ATOM 703 O O . LYS A 1 89 ? -7.200 -1.695 -2.293 1.00 95.38 89 LYS A O 1
ATOM 708 N N . SER A 1 90 ? -6.333 -1.889 -4.353 1.00 93.75 90 SER A N 1
ATOM 709 C CA . SER A 1 90 ? -6.660 -0.520 -4.770 1.00 93.75 90 SER A CA 1
ATOM 710 C C . SER A 1 90 ? -8.151 -0.197 -4.638 1.00 93.75 90 SER A C 1
ATOM 712 O O . SER A 1 90 ? -8.490 0.889 -4.193 1.00 93.75 90 SER A O 1
ATOM 714 N N . SER A 1 91 ? -9.041 -1.144 -4.947 1.00 93.50 91 SER A N 1
ATOM 715 C CA . SER A 1 91 ? -10.500 -0.975 -4.854 1.00 93.50 91 SER A CA 1
ATOM 716 C C . SER A 1 91 ? -11.017 -0.762 -3.431 1.00 93.50 91 SER A C 1
ATOM 718 O O . SER A 1 91 ? -12.110 -0.232 -3.251 1.00 93.50 91 SER A O 1
ATOM 720 N N . ASP A 1 92 ? -10.255 -1.181 -2.418 1.00 92.19 92 ASP A N 1
ATOM 721 C CA . ASP A 1 92 ? -10.647 -1.027 -1.018 1.00 92.19 92 ASP A CA 1
ATOM 722 C C . ASP A 1 92 ? -10.331 0.377 -0.485 1.00 92.19 92 ASP A C 1
ATOM 724 O O . ASP A 1 92 ? -10.933 0.834 0.492 1.00 92.19 92 ASP A O 1
ATOM 728 N N . LEU A 1 93 ? -9.401 1.086 -1.124 1.00 91.44 93 LEU A N 1
ATOM 729 C CA . LEU A 1 93 ? -9.003 2.426 -0.715 1.00 91.44 93 LEU A CA 1
ATOM 730 C C . LEU A 1 93 ? -10.125 3.447 -0.983 1.00 91.44 93 LEU A C 1
ATOM 732 O O . LEU A 1 93 ? -10.942 3.247 -1.878 1.00 91.44 93 LEU A O 1
ATOM 736 N N . PRO A 1 94 ? -10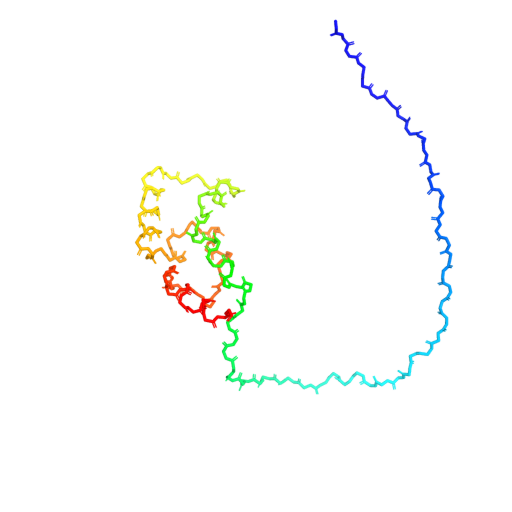.193 4.566 -0.244 1.00 90.25 94 PRO A N 1
ATOM 737 C CA . PRO A 1 94 ? -11.083 5.672 -0.596 1.00 90.25 94 PRO A CA 1
ATOM 738 C C . PRO A 1 94 ? -10.746 6.238 -1.984 1.00 90.25 94 PRO A C 1
ATOM 740 O O . PRO A 1 94 ? -9.577 6.281 -2.364 1.00 90.25 94 PRO A O 1
ATOM 743 N N . GLY A 1 95 ? -11.764 6.698 -2.724 1.00 88.50 95 GLY A N 1
ATOM 744 C CA . GLY A 1 95 ? -11.661 7.088 -4.142 1.00 88.50 95 GLY A CA 1
ATOM 745 C C . GLY A 1 95 ? -10.495 8.025 -4.470 1.00 88.50 95 GLY A C 1
ATOM 746 O O . GLY A 1 95 ? -9.786 7.804 -5.446 1.00 88.50 95 GLY A O 1
ATOM 747 N N . SER A 1 96 ? -10.219 9.003 -3.607 1.00 87.69 96 SER A N 1
ATOM 748 C CA . SER A 1 96 ? -9.085 9.919 -3.768 1.00 87.69 96 SER A CA 1
ATOM 749 C C . SER A 1 96 ? -7.722 9.204 -3.791 1.00 87.69 96 SER A C 1
ATOM 751 O O . SER A 1 96 ? -6.867 9.538 -4.606 1.00 87.69 96 SER A O 1
ATOM 753 N N . LEU A 1 97 ? -7.536 8.161 -2.974 1.00 90.50 97 LEU A N 1
ATOM 754 C CA . LEU A 1 97 ? -6.329 7.325 -2.989 1.00 90.50 97 LEU A CA 1
ATOM 755 C C . LEU A 1 97 ? -6.322 6.316 -4.143 1.00 90.50 97 LEU A C 1
ATOM 757 O O . LEU A 1 97 ? -5.245 5.922 -4.589 1.00 90.50 97 LEU A O 1
ATOM 761 N N . GLN A 1 98 ? -7.496 5.912 -4.645 1.00 91.81 98 GLN A N 1
ATOM 762 C CA . GLN A 1 98 ? -7.593 5.067 -5.841 1.00 91.81 98 GLN A CA 1
ATOM 763 C C . GLN A 1 98 ? -7.060 5.796 -7.076 1.00 91.81 98 GLN A C 1
ATOM 765 O O . GLN A 1 98 ? -6.311 5.208 -7.849 1.00 91.81 98 GLN A O 1
ATOM 770 N N . SER A 1 99 ? -7.385 7.083 -7.228 1.00 90.44 99 SER A N 1
ATOM 771 C CA . SER A 1 99 ? -6.917 7.913 -8.347 1.00 90.44 99 SER A CA 1
ATOM 772 C C . SER A 1 99 ? -5.397 8.078 -8.382 1.00 90.44 99 SER A C 1
ATOM 774 O O . SER A 1 99 ? -4.805 8.237 -9.445 1.00 90.44 99 SER A O 1
ATOM 776 N N . GLU A 1 100 ? -4.740 8.032 -7.223 1.00 89.50 100 GLU A N 1
ATOM 777 C CA . GLU A 1 100 ? -3.280 8.093 -7.132 1.00 89.50 100 GLU A CA 1
ATOM 778 C C . GLU A 1 100 ? -2.599 6.735 -7.324 1.00 89.50 100 GLU A C 1
ATOM 780 O O . GLU A 1 100 ? -1.365 6.674 -7.439 1.00 89.50 100 GLU A O 1
ATOM 785 N N . PHE A 1 101 ? -3.377 5.654 -7.328 1.00 93.75 101 PHE A N 1
ATOM 786 C CA . PHE A 1 101 ? -2.862 4.302 -7.378 1.00 93.75 101 PHE A CA 1
ATOM 787 C C . PHE A 1 101 ? -2.251 3.998 -8.753 1.00 93.75 101 PHE A C 1
ATOM 789 O O . PHE A 1 101 ? -2.865 4.300 -9.776 1.00 93.75 101 PHE A O 1
ATOM 796 N N . PRO A 1 102 ? -1.051 3.393 -8.824 1.00 92.56 102 PRO A N 1
ATOM 797 C CA . PRO A 1 102 ? -0.444 3.085 -10.112 1.00 92.56 102 PRO A CA 1
ATOM 798 C C . PRO A 1 102 ? -1.283 2.059 -10.881 1.00 92.56 102 PRO A C 1
ATOM 800 O O . PRO A 1 102 ? -1.563 0.968 -10.376 1.00 92.56 102 PRO A O 1
ATOM 803 N N . GLY A 1 103 ? -1.649 2.405 -12.118 1.00 91.50 103 GLY A N 1
ATOM 804 C CA . GLY A 1 103 ? -2.548 1.610 -12.960 1.00 91.50 103 GLY A CA 1
ATOM 805 C C . GLY A 1 103 ? -2.088 0.163 -13.165 1.00 91.50 103 GLY A C 1
ATOM 806 O O . GLY A 1 103 ? -2.914 -0.744 -13.193 1.00 91.50 103 GLY A O 1
ATOM 807 N N . GLN A 1 104 ? -0.773 -0.079 -13.212 1.00 89.56 104 GLN A N 1
ATOM 808 C CA . GLN A 1 104 ? -0.214 -1.421 -13.421 1.00 89.56 104 GLN A CA 1
ATOM 809 C C . GLN A 1 104 ? -0.489 -2.418 -12.279 1.00 89.56 104 GLN A C 1
ATOM 811 O O . GLN A 1 104 ? -0.300 -3.617 -12.463 1.00 89.56 104 GLN A O 1
ATOM 816 N N . PHE A 1 105 ? -0.908 -1.941 -11.102 1.00 91.69 105 PHE A N 1
ATOM 817 C CA . PHE A 1 105 ? -1.156 -2.775 -9.921 1.00 91.69 105 PHE A CA 1
ATOM 818 C C . PHE A 1 105 ? -2.638 -2.837 -9.534 1.00 91.69 105 PHE A C 1
ATOM 820 O O . PHE A 1 105 ? -2.981 -3.380 -8.481 1.00 91.69 105 PHE A O 1
ATOM 827 N N . VAL A 1 106 ? -3.532 -2.260 -10.341 1.00 92.31 106 VAL A N 1
ATOM 828 C CA . VAL A 1 106 ? -4.971 -2.243 -10.052 1.00 92.31 106 VAL A CA 1
ATOM 829 C C . VAL A 1 106 ? -5.502 -3.674 -9.937 1.00 92.31 106 VAL A C 1
ATOM 831 O O . VAL A 1 106 ? -5.203 -4.538 -10.757 1.00 92.31 106 VAL A O 1
ATOM 834 N N . GLY A 1 107 ? -6.270 -3.940 -8.877 1.00 91.44 107 GLY A N 1
ATOM 835 C CA . GLY A 1 107 ? -6.819 -5.271 -8.589 1.00 91.44 107 GLY A CA 1
ATOM 836 C C . GLY A 1 107 ? -5.831 -6.264 -7.960 1.00 91.44 107 GLY A C 1
ATOM 837 O O . GLY A 1 107 ? -6.256 -7.336 -7.517 1.00 91.44 107 GLY A O 1
ATOM 838 N N . MET A 1 108 ? -4.545 -5.914 -7.853 1.00 94.00 108 MET A N 1
ATOM 839 C CA . MET A 1 108 ? -3.553 -6.721 -7.141 1.00 94.00 108 MET A CA 1
ATOM 840 C C . MET A 1 108 ? -3.637 -6.503 -5.628 1.00 94.00 108 MET A C 1
ATOM 842 O O . MET A 1 108 ? -3.995 -5.426 -5.149 1.00 94.00 108 MET A O 1
ATOM 846 N N . THR A 1 109 ? -3.294 -7.544 -4.873 1.00 95.62 109 THR A N 1
ATOM 847 C CA . THR A 1 109 ? -3.182 -7.481 -3.412 1.00 95.62 109 THR A CA 1
ATOM 848 C C . THR A 1 109 ? -1.833 -6.908 -2.990 1.00 95.62 109 THR A C 1
ATOM 850 O O . THR A 1 109 ? -0.847 -7.001 -3.728 1.00 95.62 109 THR A O 1
ATOM 853 N N . LEU A 1 110 ? -1.761 -6.364 -1.772 1.00 93.56 110 LEU A N 1
ATOM 854 C CA . LEU A 1 110 ? -0.503 -5.915 -1.166 1.00 93.56 110 LEU A CA 1
ATOM 855 C C . LEU A 1 110 ? 0.581 -7.002 -1.206 1.00 93.56 110 LEU A C 1
ATOM 857 O O . LEU A 1 110 ? 1.732 -6.707 -1.525 1.00 93.56 110 LEU A O 1
ATOM 861 N N . GLU A 1 111 ? 0.219 -8.249 -0.911 1.00 93.88 111 GLU A N 1
ATOM 862 C CA . GLU A 1 111 ? 1.131 -9.392 -0.993 1.00 93.88 111 GLU A CA 1
ATOM 863 C C . GLU A 1 111 ? 1.680 -9.586 -2.412 1.00 93.88 111 GLU A C 1
ATOM 865 O O . GLU A 1 111 ? 2.896 -9.661 -2.602 1.00 93.88 111 GLU A O 1
ATOM 870 N N . LYS A 1 112 ? 0.807 -9.574 -3.428 1.00 92.75 112 LYS A N 1
ATOM 871 C CA . LYS A 1 112 ? 1.227 -9.770 -4.819 1.00 92.75 112 LYS A CA 1
ATOM 872 C C . LYS A 1 112 ? 2.135 -8.645 -5.307 1.00 92.75 112 LYS A C 1
ATOM 874 O O . LYS A 1 112 ? 3.135 -8.900 -5.974 1.00 92.75 112 LYS A O 1
ATOM 879 N N . ILE A 1 113 ? 1.820 -7.406 -4.934 1.00 92.00 113 ILE A N 1
ATOM 880 C CA . ILE A 1 113 ? 2.642 -6.235 -5.257 1.00 92.00 113 ILE A CA 1
ATOM 881 C C . ILE A 1 113 ? 4.023 -6.373 -4.613 1.00 92.00 113 ILE A C 1
ATOM 883 O O . ILE A 1 113 ? 5.028 -6.138 -5.276 1.00 92.00 113 ILE A O 1
ATOM 887 N N . ARG A 1 114 ? 4.109 -6.816 -3.352 1.00 91.56 114 ARG A N 1
ATOM 888 C CA . ARG A 1 114 ? 5.398 -7.074 -2.689 1.00 91.56 114 ARG A CA 1
ATOM 889 C C . ARG A 1 114 ? 6.201 -8.172 -3.376 1.00 91.56 114 ARG A C 1
ATOM 891 O O . ARG A 1 114 ? 7.409 -8.024 -3.484 1.00 91.56 114 ARG A O 1
ATOM 898 N N . GLU A 1 115 ? 5.563 -9.232 -3.861 1.00 91.19 115 GLU A N 1
ATOM 899 C CA . GLU A 1 115 ? 6.247 -10.304 -4.594 1.00 91.19 115 GLU A CA 1
ATOM 900 C C . GLU A 1 115 ? 6.869 -9.792 -5.903 1.00 91.19 115 GLU A C 1
ATOM 902 O O . GLU A 1 115 ? 8.004 -10.125 -6.237 1.00 91.19 115 GLU A O 1
ATOM 907 N N . ILE A 1 116 ? 6.135 -8.954 -6.637 1.00 88.75 116 ILE A N 1
ATOM 908 C CA . ILE A 1 116 ? 6.587 -8.365 -7.902 1.00 88.75 116 ILE A CA 1
ATOM 909 C C . ILE A 1 116 ? 7.704 -7.341 -7.647 1.00 88.75 116 ILE A C 1
ATOM 911 O O . ILE A 1 116 ? 8.738 -7.356 -8.311 1.00 88.75 116 ILE A O 1
ATOM 915 N N . CYS A 1 117 ? 7.513 -6.471 -6.657 1.00 87.56 117 CYS A N 1
ATOM 916 C CA . CYS A 1 117 ? 8.433 -5.383 -6.336 1.00 87.56 117 CYS A CA 1
ATOM 917 C C . CYS A 1 117 ? 9.663 -5.834 -5.534 1.00 87.56 117 CYS A C 1
ATOM 919 O O . CYS A 1 117 ? 10.706 -5.195 -5.604 1.00 87.56 117 CYS A O 1
ATOM 921 N N . GLY A 1 118 ? 9.568 -6.925 -4.773 1.00 76.69 118 GLY A N 1
ATOM 922 C CA . GLY A 1 118 ? 10.669 -7.489 -3.988 1.00 76.69 118 GLY A CA 1
ATOM 923 C C . GLY A 1 118 ? 11.726 -8.196 -4.837 1.00 76.69 118 GLY A C 1
ATOM 924 O O . GLY A 1 118 ? 12.851 -8.365 -4.381 1.00 76.69 118 GLY A O 1
ATOM 925 N N . LYS A 1 119 ? 11.388 -8.552 -6.083 1.00 61.03 119 LYS A N 1
ATOM 926 C CA . LYS A 1 119 ? 12.318 -9.108 -7.079 1.00 61.03 119 LYS A CA 1
ATOM 927 C C . LYS A 1 119 ? 13.207 -8.044 -7.744 1.00 61.03 119 LYS A C 1
ATOM 929 O O . LYS A 1 119 ? 14.097 -8.404 -8.498 1.00 61.03 119 LYS A O 1
ATOM 934 N N . GLN A 1 120 ? 12.971 -6.755 -7.477 1.00 54.62 120 GLN A N 1
ATOM 935 C CA . GLN A 1 120 ? 13.712 -5.614 -8.046 1.00 54.62 120 GLN A CA 1
ATOM 936 C C . GLN A 1 120 ? 14.899 -5.163 -7.161 1.00 54.62 120 GLN A C 1
ATOM 938 O O . GLN A 1 120 ? 15.339 -4.019 -7.276 1.00 54.62 120 GLN A O 1
ATOM 943 N N . LYS A 1 121 ? 15.351 -6.000 -6.216 1.00 42.31 121 LYS A N 1
ATOM 944 C CA . LYS A 1 121 ? 16.397 -5.658 -5.240 1.00 42.31 121 LYS A CA 1
ATOM 945 C C . LYS A 1 121 ? 17.769 -6.164 -5.666 1.00 42.31 121 LYS A C 1
ATOM 947 O O . LYS A 1 121 ? 17.823 -7.303 -6.172 1.00 42.31 121 LYS A O 1
#

Radius of gyration: 25.62 Å; chains: 1; bounding box: 48×57×66 Å

pLDDT: mean 76.13, std 20.11, range [39.44, 96.69]

Sequence (121 aa):
MLKWILSVITLIFTLGVGFIYPHTTAPLAFDQNEPSIILESNSTVDANACRKAIKLLTQYERLAESQHVKLSPSRIAELNRLREEGKIKSSDLPGSLQSEFPGQFVGMTLEKIREICGKQK

Secondary structure (DSSP, 8-state):
----------------------------------------------HHHHHHHHHHHHSHHHHHHHTT----HHHHHHHHHHHHTT--BGGGS-HHHHHTS-GGGTT-BHHHHHHHHHTT-